Protein AF-A0A378XBL6-F1 (afdb_monomer_lite)

InterPro domains:
  IPR041238 Rap1a immunity protein [PF18602] (49-109)

Secondary structure (DSSP, 8-state):
--SSSSSSSS-------------S-SSBHHHHHHHHH--TT--S-SS-HHHHHHHHHHHHHHHHHTS--TTTTTS-HHHHHHHHHHHHHTS-HHHHTSBHHHHHHHHHHHHHT-

Foldseek 3Di:
DPPPPPPPPPPDPDPPPPPPPDAPAPAFLVQLLVLCPQDPPDPPDPDHSVVSNVVSLVVLVVLLVVDDADCRVVDDSVVLSVLLNVQSVPDDPVNRRHHSSVSSVVSRVVVVVD

Structure (mmCIF, N/CA/C/O backbone):
data_AF-A0A378XBL6-F1
#
_entry.id   AF-A0A378XBL6-F1
#
loop_
_atom_site.group_PDB
_atom_site.id
_atom_site.type_symbol
_atom_site.label_atom_id
_atom_site.label_alt_id
_atom_site.label_comp_id
_atom_site.label_asym_id
_atom_site.label_entity_id
_atom_site.label_seq_id
_atom_site.pdbx_PDB_ins_code
_atom_site.Cartn_x
_atom_site.Cartn_y
_atom_site.Cartn_z
_atom_site.occupancy
_atom_site.B_iso_or_equiv
_atom_site.auth_seq_id
_atom_site.auth_comp_id
_atom_site.auth_asym_id
_atom_site.auth_atom_id
_atom_site.pdbx_PDB_model_num
ATOM 1 N N . MET A 1 1 ? 51.748 -17.256 46.143 1.00 49.44 1 MET A N 1
ATOM 2 C CA . MET A 1 1 ? 51.243 -17.232 44.749 1.00 49.44 1 MET A CA 1
ATOM 3 C C . MET A 1 1 ? 49.850 -17.874 44.660 1.00 49.44 1 MET A C 1
ATOM 5 O O . MET A 1 1 ? 49.679 -18.875 43.985 1.00 49.44 1 MET A O 1
ATOM 9 N N . LYS A 1 2 ? 48.846 -17.339 45.371 1.00 50.69 2 LYS A N 1
ATOM 10 C CA . LYS A 1 2 ? 47.454 -17.852 45.369 1.00 50.69 2 LYS A CA 1
ATOM 11 C C . LYS A 1 2 ? 46.427 -16.748 45.065 1.00 50.69 2 LYS A C 1
ATOM 13 O O . LYS A 1 2 ? 45.280 -16.836 45.470 1.00 50.69 2 LYS A O 1
ATOM 18 N N . LEU A 1 3 ? 46.858 -15.687 44.383 1.00 48.50 3 LEU A N 1
ATOM 19 C CA . LEU A 1 3 ? 46.029 -14.506 44.101 1.00 48.50 3 LEU A CA 1
ATOM 20 C C . LEU A 1 3 ? 45.886 -14.204 42.601 1.00 48.50 3 LEU A C 1
ATOM 22 O O . LEU A 1 3 ? 45.294 -13.195 42.251 1.00 48.50 3 LEU A O 1
ATOM 26 N N . LEU A 1 4 ? 46.389 -15.069 41.711 1.00 49.16 4 LEU A N 1
ATOM 27 C CA . LEU A 1 4 ? 46.302 -14.840 40.261 1.00 49.16 4 LEU A CA 1
ATOM 28 C C . LEU A 1 4 ? 45.156 -15.584 39.562 1.00 49.16 4 LEU A C 1
ATOM 30 O O . LEU A 1 4 ? 44.844 -15.265 38.422 1.00 49.16 4 LEU A O 1
ATOM 34 N N . SER A 1 5 ? 44.498 -16.543 40.218 1.00 46.31 5 SER A N 1
ATOM 35 C CA . SER A 1 5 ? 43.490 -17.387 39.553 1.00 46.31 5 SER A CA 1
ATOM 36 C C . SER A 1 5 ? 42.054 -16.860 39.632 1.00 46.31 5 SER A C 1
ATOM 38 O O . SER A 1 5 ? 41.167 -17.469 39.049 1.00 46.31 5 SER A O 1
ATOM 40 N N . VAL A 1 6 ? 41.800 -15.745 40.326 1.00 49.34 6 VAL A N 1
ATOM 41 C CA . VAL A 1 6 ? 40.430 -15.217 40.506 1.00 49.34 6 VAL A CA 1
ATOM 42 C C . VAL A 1 6 ? 40.060 -14.168 39.446 1.00 49.34 6 VAL A C 1
ATOM 44 O O . VAL A 1 6 ? 38.888 -13.868 39.262 1.00 49.34 6 VAL A O 1
ATOM 47 N N . LEU A 1 7 ? 41.023 -13.651 38.675 1.00 48.28 7 LEU A N 1
ATOM 48 C CA . LEU A 1 7 ? 40.777 -12.519 37.771 1.00 48.28 7 LEU A CA 1
ATOM 49 C C . LEU A 1 7 ? 40.299 -12.897 36.356 1.00 48.28 7 LEU A C 1
ATOM 51 O O . LEU A 1 7 ? 40.017 -12.009 35.561 1.00 48.28 7 LEU A O 1
ATOM 55 N N . ILE A 1 8 ? 40.191 -14.190 36.028 1.00 52.69 8 ILE A N 1
ATOM 56 C CA . ILE A 1 8 ? 39.889 -14.646 34.654 1.00 52.69 8 ILE A CA 1
ATOM 57 C C . ILE A 1 8 ? 38.411 -15.048 34.471 1.00 52.69 8 ILE A C 1
ATOM 59 O O . ILE A 1 8 ? 37.937 -15.137 33.345 1.00 52.69 8 ILE A O 1
ATOM 63 N N . LEU A 1 9 ? 37.630 -15.211 35.548 1.00 48.69 9 LEU A N 1
ATOM 64 C CA . LEU A 1 9 ? 36.240 -15.695 35.458 1.00 48.69 9 LEU A CA 1
ATOM 65 C C . LEU A 1 9 ? 35.144 -14.613 35.524 1.00 48.69 9 LEU A C 1
ATOM 67 O O . LEU A 1 9 ? 33.978 -14.945 35.708 1.00 48.69 9 LEU A O 1
ATOM 71 N N . SER A 1 10 ? 35.481 -13.329 35.365 1.00 51.84 10 SER A N 1
ATOM 72 C CA . SER A 1 10 ? 34.494 -12.231 35.425 1.00 51.84 10 SER A CA 1
ATOM 73 C C . SER A 1 10 ? 34.205 -11.563 34.071 1.00 51.84 10 SER A C 1
ATOM 75 O O . SER A 1 10 ? 33.534 -10.533 34.032 1.00 51.84 10 SER A O 1
ATOM 77 N N . LEU A 1 11 ? 34.690 -12.120 32.957 1.00 51.66 11 LEU A N 1
ATOM 78 C CA . LEU A 1 11 ? 34.644 -11.468 31.640 1.00 51.66 11 LEU A CA 1
ATOM 79 C C . LEU A 1 11 ? 33.693 -12.152 30.639 1.00 51.66 11 LEU A C 1
ATOM 81 O O . LEU A 1 11 ? 34.029 -12.309 29.472 1.00 51.66 11 LEU A O 1
ATOM 85 N N . CYS A 1 12 ? 32.515 -12.604 31.080 1.00 53.28 12 CYS A N 1
ATOM 86 C CA . CYS A 1 12 ? 31.525 -13.243 30.192 1.00 53.28 12 CYS A CA 1
ATOM 87 C C . CYS A 1 12 ? 30.076 -12.759 30.382 1.00 53.28 12 CYS A C 1
ATOM 89 O O . CYS A 1 12 ? 29.157 -13.421 29.916 1.00 53.28 12 CYS A O 1
ATOM 91 N N . ALA A 1 13 ? 29.842 -11.611 31.028 1.00 56.12 13 ALA A N 1
ATOM 92 C CA . ALA A 1 13 ? 28.480 -11.128 31.300 1.00 56.12 13 ALA A CA 1
ATOM 93 C C . ALA A 1 13 ? 28.137 -9.771 30.663 1.00 56.12 13 ALA A C 1
ATOM 95 O O . ALA A 1 13 ? 27.272 -9.060 31.162 1.00 56.12 13 ALA A O 1
ATOM 96 N N . VAL A 1 14 ? 28.771 -9.417 29.544 1.00 56.97 14 VAL A N 1
ATOM 97 C CA . VAL A 1 14 ? 28.252 -8.352 28.672 1.00 56.97 14 VAL A CA 1
ATOM 98 C C . VAL A 1 14 ? 28.144 -8.918 27.265 1.00 56.97 14 VAL A C 1
ATOM 100 O O . VAL A 1 14 ? 28.942 -8.625 26.382 1.00 56.97 14 VAL A O 1
ATOM 103 N N . GLN A 1 15 ? 27.168 -9.803 27.067 1.00 54.88 15 GLN A N 1
ATOM 104 C CA . GLN A 1 15 ? 26.624 -9.975 25.730 1.00 54.88 15 GLN A CA 1
ATOM 105 C C . GLN A 1 15 ? 25.889 -8.673 25.431 1.00 54.88 15 GLN A C 1
ATOM 107 O O . GLN A 1 15 ? 24.780 -8.449 25.911 1.00 54.88 15 GLN A O 1
ATOM 112 N N . SER A 1 16 ? 26.546 -7.774 24.704 1.00 51.81 16 SER A N 1
ATOM 113 C CA . SER A 1 16 ? 25.848 -6.724 23.984 1.00 51.81 16 SER A CA 1
ATOM 114 C C . SER A 1 16 ? 24.821 -7.431 23.104 1.00 51.81 16 SER A C 1
ATOM 116 O O . SER A 1 16 ? 25.176 -8.021 22.085 1.00 51.81 16 SER A O 1
ATOM 118 N N . VAL A 1 17 ? 23.555 -7.434 23.524 1.00 53.69 17 VAL A N 1
ATOM 119 C CA . VAL A 1 17 ? 22.447 -7.640 22.597 1.00 53.69 17 VAL A CA 1
ATOM 120 C C . VAL A 1 17 ? 22.525 -6.435 21.675 1.00 53.69 17 VAL A C 1
ATOM 122 O O . VAL A 1 17 ? 22.003 -5.366 21.978 1.00 53.69 17 VAL A O 1
ATOM 125 N N . TYR A 1 18 ? 23.274 -6.571 20.585 1.00 50.09 18 TYR A N 1
ATOM 126 C CA . TYR A 1 18 ? 23.021 -5.757 19.417 1.00 50.09 18 TYR A CA 1
ATOM 127 C C . TYR A 1 18 ? 21.608 -6.154 19.005 1.00 50.09 18 TYR A C 1
ATOM 129 O O . TYR A 1 18 ? 21.408 -7.210 18.407 1.00 50.09 18 TYR A O 1
ATOM 137 N N . ALA A 1 19 ? 20.615 -5.376 19.441 1.00 49.25 19 ALA A N 1
ATOM 138 C CA . ALA A 1 19 ? 19.332 -5.353 18.771 1.00 49.25 19 ALA A CA 1
ATOM 139 C C . ALA A 1 19 ? 19.679 -4.989 17.330 1.00 49.25 19 ALA A C 1
ATOM 141 O O . ALA A 1 19 ? 20.060 -3.856 17.043 1.00 49.25 19 ALA A O 1
ATOM 142 N N . ASN A 1 20 ? 19.736 -6.005 16.473 1.00 51.34 20 ASN A N 1
ATOM 143 C CA . ASN A 1 20 ? 19.910 -5.794 15.057 1.00 51.34 20 ASN A CA 1
ATOM 144 C C . ASN A 1 20 ? 18.672 -5.001 14.647 1.00 51.34 20 ASN A C 1
ATOM 146 O O . ASN A 1 20 ? 17.560 -5.511 14.781 1.00 51.34 20 ASN A O 1
ATOM 150 N N . ASP A 1 21 ? 18.857 -3.754 14.229 1.00 65.62 21 ASP A N 1
ATOM 151 C CA . ASP A 1 21 ? 17.806 -2.882 13.690 1.00 65.62 21 ASP A CA 1
ATOM 152 C C . ASP A 1 21 ? 17.405 -3.365 12.279 1.00 65.62 21 ASP A C 1
ATOM 154 O O . ASP A 1 21 ? 17.257 -2.608 11.324 1.00 65.62 21 ASP A O 1
ATOM 158 N N . GLU A 1 22 ? 17.352 -4.686 12.109 1.00 80.69 22 GLU A N 1
ATOM 159 C CA . GLU A 1 22 ? 17.004 -5.349 10.873 1.00 80.69 22 GLU A CA 1
ATOM 160 C C . GLU A 1 22 ? 15.492 -5.497 10.891 1.00 80.69 22 GLU A C 1
ATOM 162 O O . GLU A 1 22 ? 14.923 -6.252 11.687 1.00 80.69 22 GLU A O 1
ATOM 167 N N . ARG A 1 23 ? 14.830 -4.705 10.047 1.00 87.69 23 ARG A N 1
ATOM 168 C CA . ARG A 1 23 ? 13.379 -4.765 9.900 1.00 87.69 23 ARG A CA 1
ATOM 169 C C . ARG A 1 23 ? 12.929 -6.210 9.663 1.00 87.69 23 ARG A C 1
ATOM 171 O O . ARG A 1 23 ? 13.529 -6.941 8.876 1.00 87.69 23 ARG A O 1
ATOM 178 N N . SER A 1 24 ? 11.836 -6.610 10.305 1.00 92.50 24 SER A N 1
ATOM 179 C CA . SER A 1 24 ? 11.259 -7.953 10.145 1.00 92.50 24 SER A CA 1
ATOM 180 C C . SER A 1 24 ? 10.324 -8.072 8.935 1.00 92.50 24 SER A C 1
ATOM 182 O O . SER A 1 24 ? 9.918 -9.177 8.574 1.00 92.50 24 SER A O 1
ATOM 184 N N . TRP A 1 25 ? 9.964 -6.950 8.306 1.00 95.00 25 TRP A N 1
ATOM 185 C CA . TRP A 1 25 ? 9.053 -6.899 7.166 1.00 95.00 25 TRP A CA 1
ATOM 186 C C . TRP A 1 25 ? 9.792 -6.868 5.826 1.00 95.00 25 TRP A C 1
ATOM 188 O O . TRP A 1 25 ? 10.852 -6.264 5.673 1.00 95.00 25 TRP A O 1
ATOM 198 N N . MET A 1 26 ? 9.189 -7.509 4.822 1.00 94.44 26 MET A N 1
ATOM 199 C CA . MET A 1 26 ? 9.744 -7.581 3.467 1.00 94.44 26 MET A CA 1
ATOM 200 C C . MET A 1 26 ? 9.533 -6.292 2.664 1.00 94.44 26 MET A C 1
ATOM 202 O O . MET A 1 26 ? 10.367 -5.969 1.824 1.00 94.44 26 MET A O 1
ATOM 206 N N . VAL A 1 27 ? 8.421 -5.591 2.903 1.00 97.38 27 VAL A N 1
ATOM 207 C CA . VAL A 1 27 ? 8.014 -4.382 2.172 1.00 97.38 27 VAL A CA 1
ATOM 208 C C . VAL A 1 27 ? 7.639 -3.311 3.189 1.00 97.38 27 VAL A C 1
ATOM 210 O O . VAL A 1 27 ? 6.802 -3.569 4.060 1.00 97.38 27 VAL A O 1
ATOM 213 N N . SER A 1 28 ? 8.264 -2.140 3.111 1.00 98.12 28 SER A N 1
ATOM 214 C CA . SER A 1 28 ? 7.863 -0.949 3.866 1.00 98.12 28 SER A CA 1
ATOM 215 C C . SER A 1 28 ? 6.818 -0.124 3.116 1.00 98.12 28 SER A C 1
ATOM 217 O O . SER A 1 28 ? 6.606 -0.299 1.912 1.00 98.12 28 SER A O 1
ATOM 219 N N . GLY A 1 29 ? 6.124 0.766 3.825 1.00 98.31 29 GLY A N 1
ATOM 220 C CA . GLY A 1 29 ? 5.123 1.647 3.222 1.00 98.31 29 GLY A CA 1
ATOM 221 C C . GLY A 1 29 ? 5.684 2.513 2.092 1.00 98.31 29 GLY A C 1
ATOM 222 O O . GLY A 1 29 ? 5.008 2.700 1.083 1.00 98.31 29 GLY A O 1
ATOM 223 N N . ASP A 1 30 ? 6.926 2.985 2.206 1.00 97.56 30 ASP A N 1
ATOM 224 C CA . ASP A 1 30 ? 7.572 3.814 1.185 1.00 97.56 30 ASP A CA 1
ATOM 225 C C . ASP A 1 30 ? 7.910 3.004 -0.070 1.00 97.56 30 ASP A C 1
ATOM 227 O O . ASP A 1 30 ? 7.657 3.467 -1.182 1.00 97.56 30 ASP A O 1
ATOM 231 N N . GLU A 1 31 ? 8.373 1.762 0.093 1.00 97.56 31 GLU A N 1
ATOM 232 C CA . GLU A 1 31 ? 8.597 0.828 -1.013 1.00 97.56 31 GLU A CA 1
ATOM 233 C C . GLU A 1 31 ? 7.280 0.471 -1.715 1.00 97.56 31 GLU A C 1
ATOM 235 O O . GLU A 1 31 ? 7.219 0.427 -2.948 1.00 97.56 31 GLU A O 1
ATOM 240 N N . LEU A 1 32 ? 6.209 0.241 -0.945 1.00 98.44 32 LEU A N 1
ATOM 241 C CA . LEU A 1 32 ? 4.885 -0.032 -1.497 1.00 98.44 32 LEU A CA 1
ATOM 242 C C . LEU A 1 32 ? 4.351 1.179 -2.269 1.00 98.44 32 LEU A C 1
ATOM 244 O O . LEU A 1 32 ? 3.912 1.022 -3.408 1.00 98.44 32 LEU A O 1
ATOM 248 N N . MET A 1 33 ? 4.425 2.378 -1.686 1.00 97.44 33 MET A N 1
ATOM 249 C CA . MET A 1 33 ? 3.955 3.614 -2.313 1.00 97.44 33 MET A CA 1
ATOM 250 C C . MET A 1 33 ? 4.757 3.937 -3.577 1.00 97.44 33 MET A C 1
ATOM 252 O O . MET A 1 33 ? 4.170 4.281 -4.604 1.00 97.44 33 MET A O 1
ATOM 256 N N . TYR A 1 34 ? 6.080 3.761 -3.542 1.00 95.81 34 TYR A N 1
ATOM 257 C CA . TYR A 1 34 ? 6.948 3.908 -4.709 1.00 95.81 34 TYR A CA 1
ATOM 258 C C . TYR A 1 34 ? 6.540 2.958 -5.843 1.00 95.81 34 TYR A C 1
ATOM 260 O O . TYR A 1 34 ? 6.337 3.399 -6.975 1.00 95.81 34 TYR A O 1
ATOM 268 N N . ASN A 1 35 ? 6.354 1.670 -5.539 1.00 97.00 35 ASN A N 1
ATOM 269 C CA . ASN A 1 35 ? 5.962 0.671 -6.533 1.00 97.00 35 ASN A CA 1
ATOM 270 C C . ASN A 1 35 ? 4.553 0.924 -7.086 1.00 97.00 35 ASN A C 1
ATOM 272 O O . ASN A 1 35 ? 4.330 0.758 -8.284 1.00 97.00 35 ASN A O 1
ATOM 276 N N . LEU A 1 36 ? 3.613 1.356 -6.241 1.00 96.88 36 LEU A N 1
ATOM 277 C CA . LEU A 1 36 ? 2.249 1.686 -6.653 1.00 96.88 36 LEU A CA 1
ATOM 278 C C . LEU A 1 36 ? 2.215 2.921 -7.568 1.00 96.88 36 LEU A C 1
ATOM 280 O O . LEU A 1 36 ? 1.434 2.964 -8.514 1.00 96.88 36 LEU A O 1
ATOM 284 N N . SER A 1 37 ? 3.121 3.877 -7.346 1.00 94.88 37 SER A N 1
ATOM 285 C CA . SER A 1 37 ? 3.268 5.100 -8.154 1.00 94.88 37 SER A CA 1
ATOM 286 C C . SER A 1 37 ? 3.999 4.888 -9.483 1.00 94.88 37 SER A C 1
ATOM 288 O O . SER A 1 37 ? 4.014 5.791 -10.327 1.00 94.88 37 SER A O 1
ATOM 290 N N . ALA A 1 38 ? 4.654 3.736 -9.662 1.00 95.44 38 ALA A N 1
ATOM 291 C CA . ALA A 1 38 ? 5.505 3.473 -10.814 1.00 95.44 38 ALA A CA 1
ATOM 292 C C . ALA A 1 38 ? 4.698 3.504 -12.122 1.00 95.44 38 ALA A C 1
ATOM 294 O O . ALA A 1 38 ? 3.718 2.781 -12.292 1.00 95.44 38 ALA A O 1
ATOM 295 N N . ASN A 1 39 ? 5.131 4.340 -13.064 1.00 93.19 39 ASN A N 1
ATOM 296 C CA . ASN A 1 39 ? 4.514 4.505 -14.377 1.00 93.19 39 ASN A CA 1
ATOM 297 C C . ASN A 1 39 ? 5.575 4.823 -15.446 1.00 93.19 39 ASN A C 1
ATOM 299 O O . ASN A 1 39 ? 6.760 4.928 -15.142 1.00 93.19 39 ASN A O 1
ATOM 303 N N . GLU A 1 40 ? 5.164 4.994 -16.703 1.00 91.00 40 GLU A N 1
ATOM 304 C CA . GLU A 1 40 ? 6.079 5.241 -17.834 1.00 91.00 40 GLU A CA 1
ATOM 305 C C . GLU A 1 40 ? 6.899 6.541 -17.715 1.00 91.00 40 GLU A C 1
ATOM 307 O O . GLU A 1 40 ? 7.910 6.703 -18.393 1.00 91.00 40 GLU A O 1
ATOM 312 N N . SER A 1 41 ? 6.493 7.471 -16.844 1.00 91.62 41 SER A N 1
ATOM 313 C CA . SER A 1 41 ? 7.251 8.695 -16.542 1.00 91.62 41 SER A CA 1
ATOM 314 C C . SER A 1 41 ? 8.265 8.507 -15.407 1.00 91.62 41 SER A C 1
ATOM 316 O O . SER A 1 41 ? 9.078 9.399 -15.157 1.00 91.62 41 SER A O 1
ATOM 318 N N . SER A 1 42 ? 8.221 7.380 -14.689 1.00 90.75 42 SER A N 1
ATOM 319 C CA . SER A 1 42 ? 9.154 7.074 -13.606 1.00 90.75 42 SER A CA 1
ATOM 320 C C . SER A 1 42 ? 10.560 6.849 -14.156 1.00 90.75 42 SER A C 1
ATOM 322 O O . SER A 1 42 ? 10.776 6.086 -15.095 1.00 90.75 42 SER A O 1
ATOM 324 N N . GLN A 1 43 ? 11.541 7.506 -13.545 1.00 89.69 43 GLN A N 1
ATOM 325 C CA . GLN A 1 43 ? 12.940 7.424 -13.956 1.00 89.69 43 GLN A CA 1
ATOM 326 C C . GLN A 1 43 ? 13.721 6.472 -13.050 1.00 89.69 43 GLN A C 1
ATOM 328 O O . GLN A 1 43 ? 13.362 6.268 -11.891 1.00 89.69 43 GLN A O 1
ATOM 333 N N . ASN A 1 44 ? 14.827 5.936 -13.569 1.00 89.25 44 ASN A N 1
ATOM 334 C CA . ASN A 1 44 ? 15.776 5.103 -12.820 1.00 89.25 44 ASN A CA 1
ATOM 335 C C . ASN A 1 44 ? 15.170 3.819 -12.222 1.00 89.25 44 ASN A C 1
ATOM 337 O O . ASN A 1 44 ? 15.649 3.325 -11.203 1.00 89.25 44 ASN A O 1
ATOM 341 N N . LEU A 1 45 ? 14.129 3.265 -12.850 1.00 89.44 45 LEU A N 1
ATOM 342 C CA . LEU A 1 45 ? 13.579 1.977 -12.443 1.00 89.44 45 LEU A CA 1
ATOM 343 C C . LEU A 1 45 ? 14.524 0.834 -12.836 1.00 89.44 45 LEU A C 1
ATOM 345 O O . LEU A 1 45 ? 15.057 0.801 -13.944 1.00 89.44 45 LEU A O 1
ATOM 349 N N . THR A 1 46 ? 14.684 -0.144 -11.947 1.00 87.94 46 THR A N 1
ATOM 350 C CA . THR A 1 46 ? 15.418 -1.392 -12.226 1.00 87.94 46 THR A CA 1
ATOM 351 C C . THR A 1 46 ? 14.549 -2.455 -12.903 1.00 87.94 46 THR A C 1
ATOM 353 O O . THR A 1 46 ? 15.066 -3.426 -13.453 1.00 87.94 46 THR A O 1
ATOM 356 N N . LEU A 1 47 ? 13.227 -2.276 -12.869 1.00 93.44 47 LEU A N 1
ATOM 357 C CA . LEU A 1 47 ? 12.213 -3.155 -13.445 1.00 93.44 47 LEU A CA 1
ATOM 358 C C . LEU A 1 47 ? 11.208 -2.326 -14.247 1.00 93.44 47 LEU A C 1
ATOM 360 O O . LEU A 1 47 ? 11.099 -1.118 -14.052 1.00 93.44 47 LEU A O 1
ATOM 364 N N . ALA A 1 48 ? 10.443 -2.976 -15.126 1.00 96.06 48 ALA A N 1
ATOM 365 C CA . ALA A 1 48 ? 9.366 -2.303 -15.846 1.00 96.06 48 ALA A CA 1
ATOM 366 C C . ALA A 1 48 ? 8.357 -1.678 -14.853 1.00 96.06 48 ALA A C 1
ATOM 368 O O . ALA A 1 48 ? 7.965 -2.367 -13.903 1.00 96.06 48 ALA A O 1
ATOM 369 N N . PRO A 1 49 ? 7.899 -0.428 -15.067 1.00 95.88 49 PRO A N 1
ATOM 370 C CA . PRO A 1 49 ? 6.951 0.223 -14.163 1.00 95.88 49 PRO A CA 1
ATOM 371 C C . PRO A 1 49 ? 5.676 -0.601 -13.954 1.00 95.88 49 PRO A C 1
ATOM 373 O O . PRO A 1 49 ? 5.228 -0.773 -12.824 1.00 95.88 49 PRO A O 1
ATOM 376 N N . SER A 1 50 ? 5.157 -1.216 -15.021 1.00 95.44 50 SER A N 1
ATOM 377 C CA . SER A 1 50 ? 4.000 -2.117 -14.960 1.00 95.44 50 SER A CA 1
ATOM 378 C C . SER A 1 50 ? 4.218 -3.332 -14.051 1.00 95.44 50 SER A C 1
ATOM 380 O O . SER A 1 50 ? 3.296 -3.751 -13.355 1.00 95.44 50 SER A O 1
ATOM 382 N N . LEU A 1 51 ? 5.436 -3.883 -14.003 1.00 96.75 51 LEU A N 1
ATOM 383 C CA . LEU A 1 51 ? 5.771 -4.998 -13.115 1.00 96.75 51 LEU A CA 1
ATOM 384 C C . LEU A 1 51 ? 5.846 -4.551 -11.650 1.00 96.75 51 LEU A C 1
ATOM 386 O O . LEU A 1 51 ? 5.400 -5.287 -10.771 1.00 96.75 51 LEU A O 1
ATOM 390 N N . LEU A 1 52 ? 6.407 -3.371 -11.376 1.00 97.00 52 LEU A N 1
ATOM 391 C CA . LEU A 1 52 ? 6.440 -2.805 -10.023 1.00 97.00 52 LEU A CA 1
ATOM 392 C C . LEU A 1 52 ? 5.023 -2.542 -9.510 1.00 97.00 52 LEU A C 1
ATOM 394 O O . LEU A 1 52 ? 4.670 -2.996 -8.421 1.00 97.00 52 LEU A O 1
ATOM 398 N N . ASN A 1 53 ? 4.195 -1.906 -10.338 1.00 96.69 53 ASN A N 1
ATOM 399 C CA . ASN A 1 53 ? 2.804 -1.622 -10.018 1.00 96.69 53 ASN A CA 1
ATOM 400 C C . ASN A 1 53 ? 2.005 -2.916 -9.774 1.00 96.69 53 ASN A C 1
ATOM 402 O O . ASN A 1 53 ? 1.358 -3.049 -8.737 1.00 96.69 53 ASN A O 1
ATOM 406 N N . ALA A 1 54 ? 2.147 -3.928 -10.639 1.0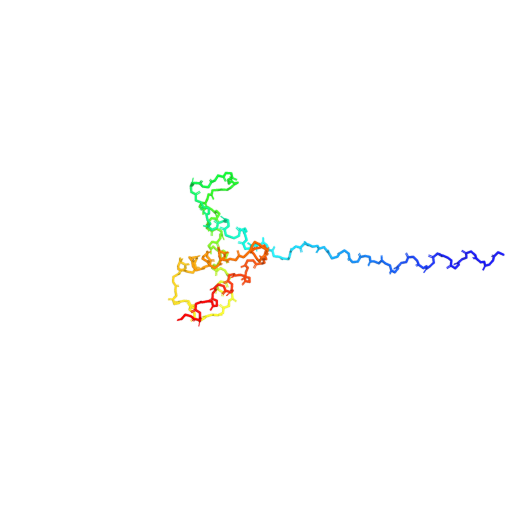0 96.56 54 ALA A N 1
ATOM 407 C CA . ALA A 1 54 ? 1.492 -5.224 -10.452 1.00 96.56 54 ALA A CA 1
ATOM 408 C C . ALA A 1 54 ? 1.921 -5.932 -9.151 1.00 96.56 54 ALA A C 1
ATOM 410 O O . ALA A 1 54 ? 1.096 -6.557 -8.485 1.00 96.56 54 ALA A O 1
ATOM 411 N N . ARG A 1 55 ? 3.197 -5.823 -8.750 1.00 97.12 55 ARG A N 1
ATOM 412 C CA . ARG A 1 55 ? 3.679 -6.367 -7.467 1.00 97.12 55 ARG A CA 1
ATOM 413 C C . ARG A 1 55 ? 3.068 -5.643 -6.271 1.00 97.12 55 ARG A C 1
ATOM 415 O O . ARG A 1 55 ? 2.681 -6.310 -5.315 1.00 97.12 55 ARG A O 1
ATOM 422 N N . ALA A 1 56 ? 2.960 -4.315 -6.326 1.00 98.12 56 ALA A N 1
ATOM 423 C CA . ALA A 1 56 ? 2.308 -3.528 -5.280 1.00 98.12 56 ALA A CA 1
ATOM 424 C C . 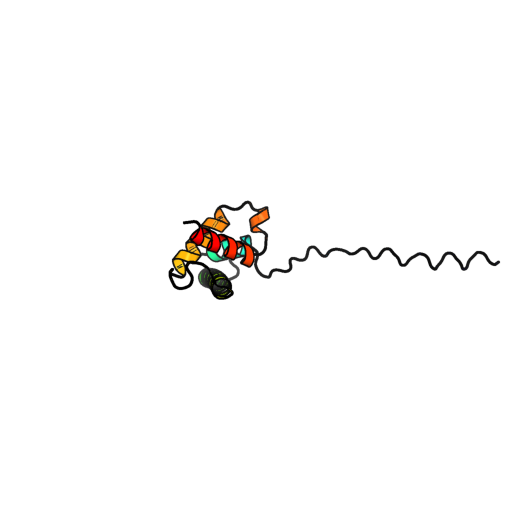ALA A 1 56 ? 0.824 -3.895 -5.138 1.00 98.12 56 ALA A C 1
ATOM 426 O O . ALA A 1 56 ? 0.357 -4.165 -4.035 1.00 98.12 56 ALA A O 1
ATOM 427 N N . GLN A 1 57 ? 0.103 -3.989 -6.256 1.00 98.19 57 GLN A N 1
ATOM 428 C CA . GLN A 1 57 ? -1.298 -4.412 -6.269 1.00 98.19 57 GLN A CA 1
ATOM 429 C C . GLN A 1 57 ? -1.468 -5.828 -5.707 1.00 98.19 57 GLN A C 1
ATOM 431 O O . GLN A 1 57 ? -2.316 -6.052 -4.847 1.00 98.19 57 GLN A O 1
ATOM 436 N N . GLY A 1 58 ? -0.618 -6.774 -6.121 1.00 98.25 58 GLY A N 1
ATOM 437 C CA . GLY A 1 58 ? -0.628 -8.138 -5.589 1.00 98.25 58 GLY A CA 1
ATOM 438 C C . GLY A 1 58 ? -0.352 -8.203 -4.084 1.00 98.25 58 GLY A C 1
ATOM 439 O O . GLY A 1 58 ? -0.992 -8.982 -3.381 1.00 98.25 58 GLY A O 1
ATOM 440 N N . TYR A 1 59 ? 0.548 -7.356 -3.574 1.00 98.50 59 TYR A N 1
ATOM 441 C CA . TYR A 1 59 ? 0.791 -7.222 -2.136 1.00 98.50 59 TYR A CA 1
ATOM 442 C C . TYR A 1 59 ? -0.472 -6.760 -1.397 1.00 98.50 59 TYR A C 1
ATOM 444 O O . TYR A 1 59 ? -0.862 -7.381 -0.411 1.00 98.50 59 TYR A O 1
ATOM 452 N N . ILE A 1 60 ? -1.145 -5.717 -1.899 1.00 98.50 60 ILE A N 1
ATOM 453 C CA . ILE A 1 60 ? -2.377 -5.184 -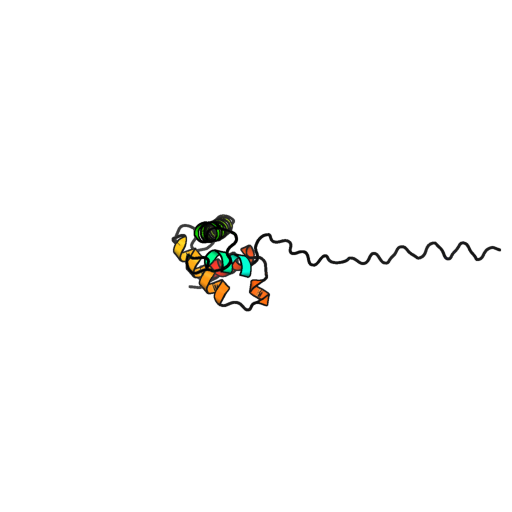1.294 1.00 98.50 60 ILE A CA 1
ATOM 454 C C . ILE A 1 60 ? -3.488 -6.239 -1.292 1.00 98.50 60 ILE A C 1
ATOM 456 O O . ILE A 1 60 ? -4.118 -6.444 -0.258 1.00 98.50 60 ILE A O 1
ATOM 460 N N . VAL A 1 61 ? -3.694 -6.949 -2.408 1.00 97.81 61 VAL A N 1
ATOM 461 C CA . VAL A 1 61 ? -4.691 -8.032 -2.493 1.00 97.81 61 VAL A CA 1
ATOM 462 C C . VAL A 1 61 ? -4.398 -9.134 -1.476 1.00 97.81 61 VAL A C 1
ATOM 464 O O . VAL A 1 61 ? -5.303 -9.568 -0.771 1.00 97.81 61 VAL A O 1
ATOM 467 N N . ALA A 1 62 ? -3.137 -9.552 -1.335 1.00 97.88 62 ALA A N 1
ATOM 468 C CA . ALA A 1 62 ? -2.769 -10.580 -0.363 1.00 97.88 62 ALA A CA 1
ATOM 469 C C . ALA A 1 62 ? -3.063 -10.151 1.087 1.00 97.88 62 ALA A C 1
ATOM 471 O O . ALA A 1 62 ? -3.554 -10.958 1.877 1.00 97.88 62 ALA A O 1
ATOM 472 N N . VAL A 1 63 ? -2.803 -8.886 1.440 1.00 97.44 63 VAL A N 1
ATOM 473 C CA . VAL A 1 63 ? -3.146 -8.346 2.767 1.00 97.44 63 VAL A CA 1
ATOM 474 C C . VAL A 1 63 ? -4.665 -8.287 2.950 1.00 97.44 63 VAL A C 1
ATOM 476 O O . VAL A 1 63 ? -5.172 -8.769 3.962 1.00 97.44 63 VAL A O 1
ATOM 479 N N . MET A 1 64 ? -5.391 -7.779 1.952 1.00 95.81 64 MET A N 1
ATOM 480 C CA . MET A 1 64 ? -6.856 -7.699 1.942 1.00 95.81 64 MET A CA 1
ATOM 481 C C . MET A 1 64 ? -7.520 -9.071 2.143 1.00 95.81 64 MET A C 1
ATOM 483 O O . MET A 1 64 ? -8.506 -9.176 2.873 1.00 95.81 64 MET A O 1
ATOM 487 N N . ASP A 1 65 ? -6.975 -10.125 1.536 1.00 96.31 65 ASP A N 1
ATOM 488 C CA . ASP A 1 65 ? -7.516 -11.482 1.640 1.00 96.31 65 ASP A CA 1
ATOM 489 C C . ASP A 1 65 ? -7.161 -12.172 2.965 1.00 96.31 65 ASP A C 1
ATOM 491 O O . ASP A 1 65 ? -7.901 -13.053 3.414 1.00 96.31 65 ASP A O 1
ATOM 495 N N . SER A 1 66 ? -6.066 -11.759 3.616 1.00 96.44 66 SER A N 1
ATOM 496 C CA . SER A 1 66 ? -5.521 -12.406 4.820 1.00 96.44 66 SER A CA 1
ATOM 497 C C . SER A 1 66 ? -6.409 -12.318 6.067 1.00 96.44 66 SER A C 1
ATOM 499 O O . SER A 1 66 ? -6.230 -13.099 7.003 1.00 96.44 66 SER A O 1
ATOM 501 N N . ARG A 1 67 ? -7.374 -11.392 6.088 1.00 92.00 67 ARG A N 1
ATOM 502 C CA . ARG A 1 67 ? -8.329 -11.195 7.188 1.00 92.00 67 ARG A CA 1
ATOM 503 C C . ARG A 1 67 ? -9.704 -10.811 6.664 1.00 92.00 67 ARG A C 1
ATOM 505 O O . ARG A 1 67 ? -9.860 -10.458 5.498 1.00 92.00 67 ARG A O 1
ATOM 512 N N . ASP A 1 68 ? -10.700 -10.859 7.534 1.00 94.38 68 ASP A N 1
ATOM 513 C CA . ASP A 1 68 ? -11.992 -10.239 7.255 1.00 94.38 68 ASP A CA 1
ATOM 514 C C . ASP A 1 68 ? -11.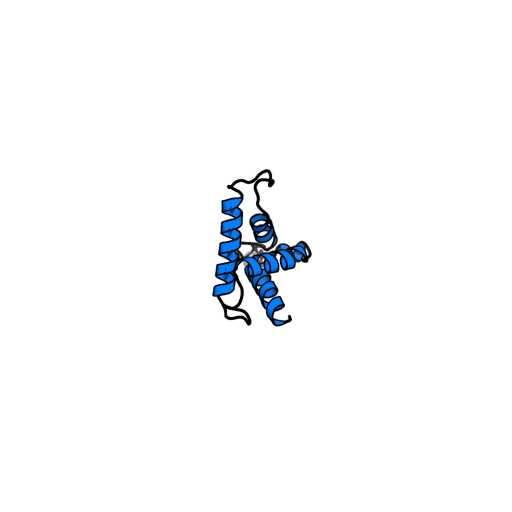973 -8.757 7.652 1.00 94.38 68 ASP A C 1
ATOM 516 O O . ASP A 1 68 ? -11.223 -8.326 8.536 1.00 94.38 68 ASP A O 1
ATOM 520 N N 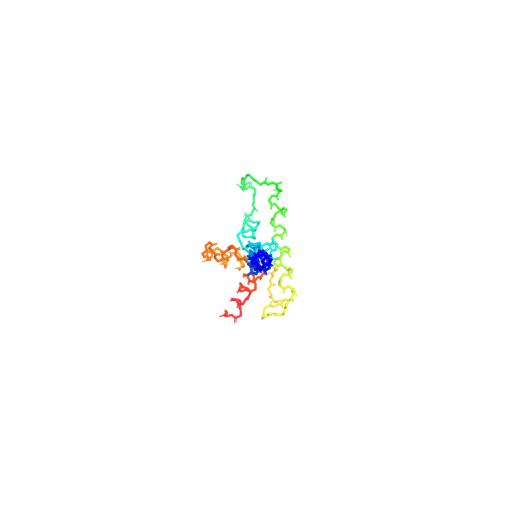. TRP A 1 69 ? -12.769 -7.963 6.943 1.00 95.12 69 TRP A N 1
ATOM 521 C CA . TRP A 1 69 ? -12.935 -6.525 7.142 1.00 95.12 69 TRP A CA 1
ATOM 522 C C . TRP A 1 69 ? -14.276 -6.089 6.539 1.00 95.12 69 TRP A C 1
ATOM 524 O O . TRP A 1 69 ? -14.874 -6.829 5.757 1.00 95.12 69 TRP A O 1
ATOM 534 N N . CYS A 1 70 ? -14.767 -4.913 6.927 1.00 95.19 70 CYS A N 1
ATOM 535 C CA . CYS A 1 70 ? -16.159 -4.506 6.707 1.00 95.19 70 CYS A CA 1
ATOM 536 C C . CYS A 1 70 ? -16.617 -4.495 5.239 1.00 95.19 70 CYS A C 1
ATOM 538 O O . CYS A 1 70 ? -17.781 -4.776 4.997 1.00 95.19 70 CYS A O 1
ATOM 540 N N . MET A 1 71 ? -15.728 -4.210 4.281 1.00 95.38 71 MET A N 1
ATOM 541 C CA . MET A 1 71 ? -16.076 -4.113 2.854 1.00 95.38 71 MET A CA 1
ATOM 542 C C . MET A 1 71 ? -15.502 -5.266 2.016 1.00 95.38 71 MET A C 1
ATOM 544 O O . MET A 1 71 ? -15.397 -5.165 0.789 1.00 95.38 71 MET A O 1
ATOM 548 N N . LYS A 1 72 ? -15.077 -6.369 2.647 1.00 93.69 72 LYS A N 1
ATOM 549 C CA . LYS A 1 72 ? -14.461 -7.492 1.929 1.00 93.69 72 LYS A CA 1
ATOM 550 C C . LYS A 1 72 ? -15.433 -8.090 0.914 1.00 93.69 72 LYS A C 1
ATOM 552 O O . LYS A 1 72 ? -16.486 -8.601 1.274 1.00 93.69 72 LYS A O 1
ATOM 557 N N . GLY A 1 73 ? -15.044 -8.069 -0.359 1.00 91.94 73 GLY A N 1
ATOM 558 C CA . GLY A 1 73 ? -15.881 -8.554 -1.461 1.00 91.94 73 GLY A CA 1
ATOM 559 C C . GLY A 1 73 ? -16.978 -7.579 -1.903 1.00 91.94 73 GLY A C 1
ATOM 560 O O . GLY A 1 73 ? -17.709 -7.894 -2.838 1.00 91.94 73 GLY A O 1
ATOM 561 N N . GLU A 1 74 ? -17.072 -6.402 -1.280 1.00 95.06 74 GLU A N 1
ATOM 562 C CA . GLU A 1 74 ? -18.063 -5.367 -1.603 1.00 95.06 74 GLU A CA 1
ATOM 563 C C . GLU A 1 74 ? -17.469 -4.187 -2.388 1.00 95.06 74 GLU A C 1
ATOM 565 O O . GLU A 1 74 ? -18.210 -3.395 -2.967 1.00 95.06 74 GLU A O 1
ATOM 570 N N . VAL A 1 75 ? -16.137 -4.079 -2.451 1.00 95.00 75 VAL A N 1
ATOM 571 C CA . VAL A 1 75 ? -15.413 -3.034 -3.195 1.00 95.00 75 VAL A CA 1
ATOM 572 C C . VAL A 1 75 ? -14.518 -3.627 -4.279 1.00 95.00 75 VAL A C 1
ATOM 574 O O . VAL A 1 75 ? -14.046 -4.763 -4.167 1.00 95.00 75 VAL A O 1
ATOM 577 N N . LEU A 1 76 ? -14.274 -2.861 -5.345 1.00 96.38 76 LEU A N 1
ATOM 578 C CA . LEU A 1 76 ? -13.402 -3.309 -6.425 1.00 96.38 76 LEU A CA 1
ATOM 579 C C . LEU A 1 76 ? -11.931 -3.158 -6.007 1.00 96.38 76 LEU A C 1
ATOM 581 O O . LEU A 1 76 ? -11.585 -2.202 -5.314 1.00 96.38 76 LEU A O 1
ATOM 585 N N . PRO A 1 77 ? -11.023 -4.045 -6.461 1.00 95.44 77 PRO A N 1
ATOM 586 C CA . PRO A 1 77 ? -9.618 -3.968 -6.063 1.00 95.44 77 PRO A CA 1
ATOM 587 C C . PRO A 1 77 ? -8.953 -2.621 -6.374 1.00 95.44 77 PRO A C 1
ATOM 589 O O . PRO A 1 77 ? -8.139 -2.152 -5.589 1.00 95.44 77 PRO A O 1
ATOM 592 N N . HIS A 1 78 ? -9.318 -1.969 -7.483 1.00 95.75 78 HIS A N 1
ATOM 593 C CA . HIS A 1 78 ? -8.742 -0.667 -7.827 1.00 95.75 78 HIS A CA 1
ATOM 594 C C . HIS A 1 78 ? -9.160 0.450 -6.862 1.00 95.75 78 HIS A C 1
ATOM 596 O O . HIS A 1 78 ? -8.319 1.281 -6.534 1.00 95.75 78 HIS A O 1
ATOM 602 N N . ASP A 1 79 ? -10.386 0.416 -6.325 1.00 97.06 79 ASP A N 1
ATOM 603 C CA . ASP A 1 79 ? -10.811 1.359 -5.284 1.00 97.06 79 ASP A CA 1
ATOM 604 C C . ASP A 1 79 ? -9.944 1.195 -4.028 1.00 97.06 79 ASP A C 1
ATOM 606 O O . ASP A 1 79 ? -9.522 2.174 -3.411 1.00 97.06 79 ASP A O 1
ATOM 610 N N . VAL A 1 80 ? -9.631 -0.058 -3.672 1.00 97.56 80 VAL A N 1
ATOM 611 C CA . VAL A 1 80 ? -8.757 -0.375 -2.535 1.00 97.56 80 VAL A CA 1
ATOM 612 C C . VAL A 1 80 ? -7.344 0.151 -2.772 1.00 97.56 80 VAL A C 1
ATOM 614 O O . VAL A 1 80 ? -6.750 0.722 -1.859 1.00 97.56 80 VAL A O 1
ATOM 617 N N . TYR A 1 81 ? -6.801 0.008 -3.985 1.00 97.69 81 TYR A N 1
ATOM 618 C CA . TYR A 1 81 ? -5.477 0.541 -4.323 1.00 97.69 81 TYR A CA 1
ATOM 619 C C . TYR A 1 81 ? -5.431 2.065 -4.176 1.00 97.69 81 TYR A C 1
ATOM 621 O O . TYR A 1 81 ? -4.490 2.585 -3.576 1.00 97.69 81 TYR A O 1
ATOM 629 N N . ASP A 1 82 ? -6.461 2.767 -4.651 1.00 97.19 82 ASP A N 1
ATOM 630 C CA . ASP A 1 82 ? -6.568 4.225 -4.554 1.00 97.19 82 ASP A CA 1
ATOM 631 C C . ASP A 1 82 ? -6.699 4.694 -3.098 1.00 97.19 82 ASP A C 1
ATOM 633 O O . ASP A 1 82 ? -6.063 5.678 -2.695 1.00 97.19 82 ASP A O 1
ATOM 637 N N . ARG A 1 83 ? -7.466 3.967 -2.270 1.00 97.56 83 ARG A N 1
ATOM 638 C CA . ARG A 1 83 ? -7.566 4.242 -0.829 1.00 97.56 83 ARG A CA 1
ATOM 639 C C . ARG A 1 83 ? -6.227 4.024 -0.132 1.00 97.56 83 ARG A C 1
ATOM 641 O O . ARG A 1 83 ? -5.804 4.893 0.629 1.00 97.56 83 ARG A O 1
ATOM 648 N N . VAL A 1 84 ? -5.553 2.904 -0.396 1.00 98.25 84 VAL A N 1
ATOM 649 C CA . VAL A 1 84 ? -4.228 2.606 0.171 1.00 98.25 84 VAL A CA 1
ATOM 650 C C . VAL A 1 84 ? -3.222 3.675 -0.241 1.00 98.25 84 VAL A C 1
ATOM 652 O O . VAL A 1 84 ? -2.524 4.204 0.618 1.00 98.25 84 VAL A O 1
ATOM 655 N N . TYR A 1 85 ? -3.175 4.045 -1.523 1.00 98.19 85 TYR A N 1
ATOM 656 C CA . TYR A 1 85 ? -2.292 5.105 -2.005 1.00 98.19 85 TYR A CA 1
ATOM 657 C C . TYR A 1 85 ? -2.551 6.426 -1.278 1.00 98.19 85 TYR A C 1
ATOM 659 O O . TYR A 1 85 ? -1.621 7.047 -0.768 1.00 98.19 85 TYR A O 1
ATOM 667 N N . SER A 1 86 ? -3.819 6.832 -1.186 1.00 97.94 86 SER A N 1
ATOM 668 C CA . SER A 1 86 ? -4.215 8.076 -0.524 1.00 97.94 86 SER A CA 1
ATOM 669 C C . SER A 1 86 ? -3.849 8.074 0.961 1.00 97.94 86 SER A C 1
ATOM 671 O O . SER A 1 86 ? -3.338 9.075 1.462 1.00 97.94 86 SER A O 1
ATOM 673 N N . TYR A 1 87 ? -4.061 6.947 1.650 1.00 98.19 87 TYR A N 1
ATOM 674 C CA . TYR A 1 87 ? -3.666 6.770 3.044 1.00 98.19 87 TYR A CA 1
ATOM 675 C C . TYR A 1 87 ? -2.149 6.899 3.203 1.00 98.19 87 TYR A C 1
ATOM 677 O O . TYR A 1 87 ? -1.701 7.768 3.945 1.00 98.19 87 TYR A O 1
ATOM 685 N N . LEU A 1 88 ? -1.355 6.124 2.455 1.00 98.50 88 LEU A N 1
ATOM 686 C CA . LEU A 1 88 ? 0.111 6.162 2.526 1.00 98.50 88 LEU A CA 1
ATOM 687 C C . LEU A 1 88 ? 0.671 7.556 2.213 1.00 98.50 88 LEU A C 1
ATOM 689 O O . LEU A 1 88 ? 1.550 8.039 2.921 1.00 98.50 88 LEU A O 1
ATOM 693 N N . ASN A 1 89 ? 0.120 8.233 1.204 1.00 97.88 89 ASN A N 1
ATOM 694 C CA . ASN A 1 89 ? 0.537 9.577 0.807 1.00 97.88 89 ASN A CA 1
ATOM 695 C C . ASN A 1 89 ? 0.209 10.657 1.860 1.00 97.88 89 ASN A C 1
ATOM 697 O O . ASN A 1 89 ? 0.744 11.761 1.789 1.00 97.88 89 ASN A O 1
ATOM 701 N N . SER A 1 90 ? -0.665 10.360 2.827 1.00 97.81 90 SER A N 1
ATOM 702 C CA . SER A 1 90 ? -0.982 11.259 3.946 1.00 97.81 90 SER A CA 1
ATOM 703 C C . SER A 1 90 ? -0.063 11.091 5.163 1.00 97.81 90 SER A C 1
ATOM 705 O O . SER A 1 90 ? -0.120 11.913 6.077 1.00 97.81 90 SER A O 1
ATOM 707 N N . LEU A 1 91 ? 0.767 10.042 5.192 1.00 98.19 91 LEU A N 1
ATOM 708 C CA . LEU A 1 91 ? 1.614 9.711 6.336 1.00 98.19 91 LEU A CA 1
ATOM 709 C C . LEU A 1 91 ? 2.939 10.478 6.320 1.00 98.19 91 LEU A C 1
ATOM 711 O O . LEU A 1 91 ? 3.526 10.745 5.269 1.00 98.19 91 LEU A O 1
ATOM 715 N N . ASP A 1 92 ? 3.462 10.743 7.515 1.00 97.94 92 ASP A N 1
ATOM 716 C CA . ASP A 1 92 ? 4.835 11.205 7.687 1.00 97.94 92 ASP A CA 1
ATOM 717 C C . ASP A 1 92 ? 5.843 10.121 7.276 1.00 97.94 92 ASP A C 1
ATOM 719 O O . ASP A 1 92 ? 5.593 8.920 7.403 1.00 97.94 92 ASP A O 1
ATOM 723 N N . LYS A 1 93 ? 7.029 10.549 6.827 1.00 96.44 93 LYS A N 1
ATOM 724 C CA . LYS A 1 93 ? 8.077 9.651 6.305 1.00 96.44 93 LYS A CA 1
ATOM 725 C C . LYS A 1 93 ? 8.496 8.558 7.287 1.00 96.44 93 LYS A C 1
ATOM 727 O O . LYS A 1 93 ? 8.746 7.434 6.863 1.00 96.44 93 LYS A O 1
ATOM 732 N N . ASP A 1 94 ? 8.557 8.882 8.574 1.00 96.00 94 ASP A N 1
ATOM 733 C CA . ASP A 1 94 ? 8.967 7.929 9.605 1.00 96.00 94 ASP A CA 1
ATOM 734 C C . ASP A 1 94 ? 7.945 6.791 9.724 1.00 96.00 94 ASP A C 1
ATOM 736 O O . ASP A 1 94 ? 8.318 5.619 9.738 1.00 96.00 94 ASP A O 1
ATOM 740 N N . VAL A 1 95 ? 6.650 7.119 9.693 1.00 97.56 95 VAL A N 1
ATOM 741 C CA . VAL A 1 95 ? 5.562 6.129 9.695 1.00 97.56 95 VAL A CA 1
ATOM 742 C C . VAL A 1 95 ? 5.561 5.333 8.393 1.00 97.56 95 VAL A C 1
ATOM 744 O O . VAL A 1 95 ? 5.385 4.118 8.400 1.00 97.56 95 VAL A O 1
ATOM 747 N N . LEU A 1 96 ? 5.816 5.999 7.269 1.00 97.69 96 LEU A N 1
ATOM 748 C CA . LEU A 1 96 ? 5.854 5.363 5.960 1.00 97.69 96 LEU A CA 1
ATOM 749 C C . LEU A 1 96 ? 6.975 4.308 5.844 1.00 97.69 96 LEU A C 1
ATOM 751 O O . LEU A 1 96 ? 6.829 3.349 5.093 1.00 97.69 96 LEU A O 1
ATOM 755 N N . SER A 1 97 ? 8.055 4.425 6.621 1.00 96.88 97 SER A N 1
ATOM 756 C CA . SER A 1 97 ? 9.139 3.428 6.663 1.00 96.88 97 SER A CA 1
ATOM 757 C C . SER A 1 97 ? 8.772 2.111 7.376 1.00 96.88 97 SER A C 1
ATOM 759 O O . SER A 1 97 ? 9.507 1.120 7.287 1.00 96.88 97 SER A O 1
ATOM 761 N N . MET A 1 98 ? 7.625 2.072 8.065 1.00 97.00 98 MET A N 1
ATOM 762 C CA . MET A 1 98 ? 7.140 0.903 8.804 1.00 97.00 98 MET A CA 1
ATOM 763 C C . MET A 1 98 ? 6.581 -0.194 7.879 1.00 97.00 98 MET A C 1
ATOM 765 O O . MET A 1 98 ? 6.517 -0.054 6.657 1.00 97.00 98 MET A O 1
ATOM 769 N N . ASN A 1 99 ? 6.174 -1.314 8.481 1.00 98.19 99 ASN A N 1
ATOM 770 C CA . ASN A 1 99 ? 5.618 -2.491 7.816 1.00 98.19 99 ASN A CA 1
ATOM 771 C C . ASN A 1 99 ? 4.405 -2.154 6.928 1.00 98.19 99 ASN A C 1
ATOM 773 O O . ASN A 1 99 ? 3.345 -1.770 7.425 1.00 98.19 99 ASN A O 1
ATOM 777 N N . ALA A 1 100 ? 4.521 -2.380 5.617 1.00 98.62 100 ALA A N 1
ATOM 778 C CA . ALA A 1 100 ? 3.452 -2.065 4.673 1.00 98.62 100 ALA A CA 1
ATOM 779 C C . ALA A 1 100 ? 2.153 -2.843 4.935 1.00 98.62 100 ALA A C 1
ATOM 781 O O . ALA A 1 100 ? 1.080 -2.316 4.667 1.00 98.62 100 ALA A O 1
ATOM 782 N N . SER A 1 101 ? 2.216 -4.068 5.467 1.00 98.38 101 SER A N 1
ATOM 783 C CA . SER A 1 101 ? 1.016 -4.874 5.740 1.00 98.38 101 SER A CA 1
ATOM 784 C C . SER A 1 101 ? 0.137 -4.219 6.804 1.00 98.38 101 SER A C 1
ATOM 786 O O . SER A 1 101 ? -1.081 -4.132 6.655 1.00 98.38 101 SER A O 1
ATOM 788 N N . GLU A 1 102 ? 0.758 -3.688 7.858 1.00 98.19 102 GLU A N 1
ATOM 789 C CA . GLU A 1 102 ? 0.059 -2.950 8.912 1.00 98.19 102 GLU A CA 1
ATOM 790 C C . GLU A 1 102 ? -0.544 -1.657 8.363 1.00 98.19 102 GLU A C 1
ATOM 792 O O . GLU A 1 102 ? -1.715 -1.379 8.600 1.00 98.19 102 GLU A O 1
ATOM 797 N N . LEU A 1 103 ? 0.206 -0.914 7.546 1.00 98.69 103 LEU A N 1
ATOM 798 C CA . LEU A 1 103 ? -0.293 0.318 6.932 1.00 98.69 103 LEU A CA 1
ATOM 799 C C . LEU A 1 103 ? -1.448 0.064 5.951 1.00 98.69 103 LEU A C 1
ATOM 801 O O . LEU A 1 103 ? -2.407 0.831 5.926 1.00 98.69 103 LEU A O 1
ATOM 805 N N . VAL A 1 104 ? -1.397 -1.023 5.174 1.00 98.50 104 VAL A N 1
ATOM 806 C CA . VAL A 1 104 ? -2.515 -1.441 4.317 1.00 98.50 104 VAL A CA 1
ATOM 807 C C . VAL A 1 104 ? -3.731 -1.790 5.172 1.00 98.50 104 VAL A C 1
ATOM 809 O O . VAL A 1 104 ? -4.819 -1.314 4.871 1.00 98.50 104 VAL A O 1
ATOM 812 N N . ASN A 1 105 ? -3.569 -2.546 6.262 1.00 98.06 105 ASN A N 1
ATOM 813 C CA . ASN A 1 105 ? -4.677 -2.851 7.173 1.00 98.06 105 ASN A CA 1
ATOM 814 C C . ASN A 1 105 ? -5.305 -1.586 7.770 1.00 98.06 105 ASN A C 1
ATOM 816 O O . ASN A 1 105 ? -6.528 -1.468 7.771 1.00 98.06 105 ASN A O 1
ATOM 820 N N . ASN A 1 106 ? -4.490 -0.619 8.196 1.00 98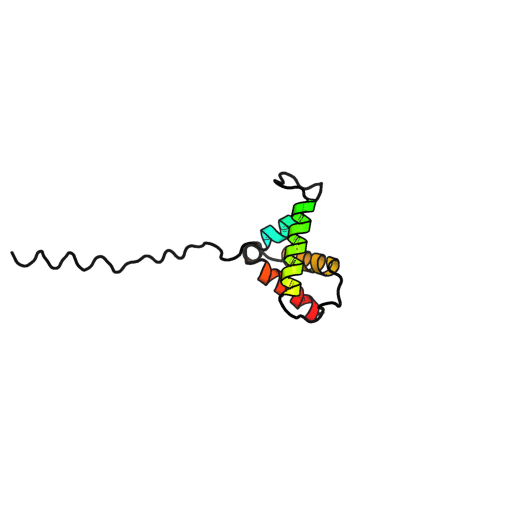.06 106 ASN A N 1
ATOM 821 C CA . ASN A 1 106 ? -4.989 0.663 8.687 1.00 98.06 106 ASN A CA 1
ATOM 822 C C . ASN A 1 106 ? -5.769 1.411 7.592 1.00 98.06 106 ASN A C 1
ATOM 824 O O . ASN A 1 106 ? -6.835 1.958 7.857 1.00 98.06 106 ASN A O 1
ATOM 828 N N . ALA A 1 107 ? -5.290 1.395 6.342 1.00 97.94 107 ALA A N 1
ATOM 829 C CA . ALA A 1 107 ? -6.022 1.973 5.218 1.00 97.94 107 ALA A CA 1
ATOM 830 C C . ALA A 1 107 ? -7.375 1.275 4.987 1.00 97.94 107 ALA A C 1
ATOM 832 O O . ALA A 1 107 ? -8.372 1.951 4.733 1.00 97.94 107 ALA A O 1
ATOM 833 N N . LEU A 1 108 ? -7.438 -0.057 5.105 1.00 97.31 108 LEU A N 1
ATOM 834 C CA . LEU A 1 108 ? -8.691 -0.814 5.007 1.00 97.31 108 LEU A CA 1
ATOM 835 C C . LEU A 1 108 ? -9.669 -0.445 6.130 1.00 97.31 108 LEU A C 1
ATOM 837 O O . LEU A 1 108 ? -10.866 -0.333 5.882 1.00 97.31 108 LEU A O 1
ATOM 841 N N . GLU A 1 109 ? -9.175 -0.206 7.345 1.00 97.12 109 GLU A N 1
ATOM 842 C CA . GLU A 1 109 ? -10.001 0.208 8.486 1.00 97.12 109 GLU A CA 1
ATOM 843 C C . GLU A 1 109 ? -10.684 1.559 8.245 1.00 97.12 109 GLU A C 1
ATOM 845 O O . GLU A 1 109 ? -11.841 1.728 8.628 1.00 97.12 109 GLU A O 1
ATOM 850 N N . THR A 1 110 ? -10.066 2.461 7.473 1.00 95.94 110 THR A N 1
ATOM 851 C CA . THR A 1 110 ? -10.702 3.737 7.099 1.00 95.94 110 THR A CA 1
ATOM 852 C C . THR A 1 110 ? -11.952 3.583 6.219 1.00 95.94 110 THR A C 1
ATOM 854 O O . THR A 1 110 ? -12.739 4.526 6.117 1.00 95.94 110 THR A O 1
ATOM 857 N N . TYR A 1 111 ? -12.174 2.433 5.566 1.00 93.06 111 TYR A N 1
ATOM 858 C CA . TYR A 1 111 ? -13.460 2.153 4.908 1.00 93.06 111 TYR A CA 1
ATOM 859 C C . TYR A 1 111 ? -14.583 1.929 5.917 1.00 93.06 111 TYR A C 1
ATOM 861 O O . TYR A 1 111 ? -15.723 2.264 5.629 1.00 93.06 111 TYR A O 1
ATOM 869 N N . CYS A 1 112 ? -14.267 1.368 7.082 1.00 90.50 112 CYS A N 1
ATOM 870 C CA . CYS A 1 112 ? -15.254 1.004 8.096 1.00 90.50 112 CYS A CA 1
ATOM 871 C C . CYS A 1 112 ? -15.714 2.203 8.933 1.00 90.50 112 CYS A C 1
ATOM 873 O O . CYS A 1 112 ? -16.693 2.108 9.668 1.00 90.50 112 CYS A O 1
ATOM 875 N N . GLU A 1 113 ? -14.984 3.310 8.840 1.00 86.69 113 GLU A N 1
ATOM 876 C CA . GLU A 1 113 ? -15.285 4.582 9.497 1.00 86.69 113 GLU A CA 1
ATOM 877 C C . GLU A 1 113 ? -16.101 5.533 8.602 1.00 86.69 113 GLU A C 1
ATOM 879 O O . GLU A 1 113 ? -16.521 6.593 9.066 1.00 86.69 113 GLU A O 1
ATOM 884 N N . SER A 1 114 ? -16.282 5.171 7.323 1.00 65.50 114 SER A N 1
ATOM 885 C CA . SER A 1 114 ? -16.988 5.952 6.292 1.00 65.50 114 SER A CA 1
ATOM 886 C C . SER A 1 114 ? -18.485 5.643 6.285 1.00 65.50 114 SER A C 1
ATOM 888 O O . SER A 1 114 ? -19.273 6.597 6.098 1.00 65.50 114 SER A O 1
#

Radius of gyration: 22.84 Å; chains: 1; bounding box: 69×29×63 Å

Organism: NCBI:txid90244

pLDDT: mean 87.4, std 17.43, range [46.31, 98.69]

Sequence (114 aa):
MKLLSVLILSLCAVQSVYANDERSWMVSGDELMYNLSANESSQNLTLAPSLLNARAQGYIVAVMDSRDWCMKGEVLPHDVYDRVYSYLNSLDKDVLSMNASELVNNALETYCES